Protein AF-A0A136LRG5-F1 (afdb_monomer)

Radius of gyration: 23.16 Å; Cα contacts (8 Å, |Δi|>4): 257; chains: 1; bounding box: 40×39×86 Å

Nearest PDB structures (foldseek):
  3pgz-assembly1_A  TM=2.046E-01  e=2.451E+00  Bartonella henselae
  3pgz-assembly1_B  TM=2.062E-01  e=3.404E+00  Bartonella henselae
  5odn-assembly1_E  TM=2.397E-01  e=8.631E+00  Salinibacter ruber DSM 13855
  7f25-assembly1_B  TM=1.916E-01  e=6.934E+00  Salmonella enterica subsp. enterica serovar Typhimurium str. LT2

Foldseek 3Di:
DPDPVVVVVVVVVPPPPPPPLPWDKDKDFAAVVLPQFFFWFKKKKFKDQDVPDARVVQADPDPNGTKMKIATDDRRGHVDIDMDTQVGIQMPPHGGPSPPDFHWIWIKIWGQTWDWDCDPVRDIDTDRDDPVPRVRIRMDTDTDGPDRPDDPPPDPPPDD

Sequence (160 aa):
MRSLIPAIVLLVLLSCEQNPTTSLLFKLSFTKEMSDQAQDGRLLLLLANNNKAEPRFQINDGLTTQLVFGLDVEGMQPGQEITLDASNAFGFPRRSINEIPAGEYYVQALINRYETFNLKTGHTVKLPPDQAKASSGIVSRATFTAHRLKYPSILPERKP

Mean predicted aligned error: 11.9 Å

Secondary structure (DSSP, 8-state):
----HHHHHHHHTT-----------EEE---TTT-SS-EEEEEEEEEESS-SS-GGGS--SSTT--EEEEEEEEEE-TT--EEE-TTT-EEESSSSGGGPPSEEEEEEEEEEE-EEEE-TTS-EEEEPPPTTTTT--EEEEEEEEE--------------

Structure (mmCIF, N/CA/C/O backbone):
data_AF-A0A136LRG5-F1
#
_entry.id   AF-A0A136LRG5-F1
#
loop_
_atom_site.group_PDB
_atom_site.id
_atom_site.type_symbol
_atom_site.label_atom_id
_atom_site.label_alt_id
_atom_site.label_comp_id
_atom_site.label_asym_id
_atom_site.label_entity_id
_atom_site.label_seq_id
_atom_site.pdbx_PDB_ins_code
_atom_site.Cartn_x
_atom_site.Cartn_y
_atom_site.Cartn_z
_atom_site.occupancy
_atom_site.B_iso_or_equiv
_atom_site.auth_seq_id
_atom_site.auth_comp_id
_atom_site.auth_asym_id
_atom_site.auth_atom_id
_atom_site.pdbx_PDB_model_num
ATOM 1 N N . MET A 1 1 ? -9.828 -11.508 -67.158 1.00 49.31 1 MET A N 1
ATOM 2 C CA . MET A 1 1 ? -8.982 -11.354 -65.953 1.00 49.31 1 MET A CA 1
ATOM 3 C C . MET A 1 1 ? -9.745 -10.512 -64.937 1.00 49.31 1 MET A C 1
ATOM 5 O O . MET A 1 1 ? -9.792 -9.299 -65.079 1.00 49.31 1 MET A O 1
ATOM 9 N N . ARG A 1 2 ? -10.458 -11.142 -63.993 1.00 50.38 2 ARG A N 1
ATOM 10 C CA . ARG A 1 2 ? -11.203 -10.427 -62.944 1.00 50.38 2 ARG A CA 1
ATOM 11 C C . ARG A 1 2 ? -10.248 -10.135 -61.790 1.00 50.38 2 ARG A C 1
ATOM 13 O O . ARG A 1 2 ? -9.611 -11.051 -61.284 1.00 50.38 2 ARG A O 1
ATOM 20 N N . SER A 1 3 ? -10.114 -8.854 -61.456 1.00 54.50 3 SER A N 1
ATOM 21 C CA . SER A 1 3 ? -9.196 -8.343 -60.439 1.00 54.50 3 SER A CA 1
ATOM 22 C C . SER A 1 3 ? -9.476 -8.994 -59.079 1.00 54.50 3 SER A C 1
ATOM 24 O O . SER A 1 3 ? -10.529 -8.768 -58.492 1.00 54.50 3 SER A O 1
ATOM 26 N N . LEU A 1 4 ? -8.536 -9.816 -58.602 1.00 56.94 4 LEU A N 1
ATOM 27 C CA . LEU A 1 4 ? -8.536 -10.472 -57.281 1.00 56.94 4 LEU A CA 1
ATOM 28 C C . LEU A 1 4 ? -8.055 -9.538 -56.151 1.00 56.94 4 LEU A C 1
ATOM 30 O O . LEU A 1 4 ? -7.978 -9.937 -54.993 1.00 56.94 4 LEU A O 1
ATOM 34 N N . ILE A 1 5 ? -7.776 -8.275 -56.481 1.00 61.75 5 ILE A N 1
ATOM 35 C CA . ILE A 1 5 ? -7.265 -7.249 -55.568 1.00 61.75 5 ILE A CA 1
ATOM 36 C C . ILE A 1 5 ? -8.232 -6.902 -54.409 1.00 61.75 5 ILE A C 1
ATOM 38 O O . ILE A 1 5 ? -7.736 -6.732 -53.295 1.00 61.75 5 ILE A O 1
ATOM 42 N N . PRO A 1 6 ? -9.578 -6.844 -54.559 1.00 57.94 6 PRO A N 1
ATOM 43 C CA . PRO A 1 6 ? -10.433 -6.412 -53.449 1.00 57.94 6 PRO A CA 1
ATOM 44 C C . PRO A 1 6 ? -10.537 -7.459 -52.328 1.00 57.94 6 PRO A C 1
ATOM 46 O O . PRO A 1 6 ? -10.776 -7.099 -51.179 1.00 57.94 6 PRO A O 1
ATOM 49 N N . ALA A 1 7 ? -10.301 -8.742 -52.629 1.00 57.78 7 ALA A N 1
ATOM 50 C CA . ALA A 1 7 ? -10.337 -9.812 -51.631 1.00 57.78 7 ALA A CA 1
ATOM 51 C C . ALA A 1 7 ? -9.109 -9.794 -50.702 1.00 57.78 7 ALA A C 1
ATOM 53 O O . ALA A 1 7 ? -9.216 -10.137 -49.528 1.00 57.78 7 ALA A O 1
ATOM 54 N N . ILE A 1 8 ? -7.955 -9.346 -51.207 1.00 59.47 8 ILE A N 1
ATOM 55 C CA . ILE A 1 8 ? -6.704 -9.282 -50.437 1.00 59.47 8 ILE A CA 1
ATOM 56 C C . ILE A 1 8 ? -6.722 -8.083 -49.477 1.00 59.47 8 ILE A C 1
ATOM 58 O O . ILE A 1 8 ? -6.259 -8.195 -48.346 1.00 59.47 8 ILE A O 1
ATOM 62 N N . VAL A 1 9 ? -7.328 -6.959 -49.878 1.00 60.62 9 VAL A N 1
ATOM 63 C CA . VAL A 1 9 ? -7.456 -5.763 -49.022 1.00 60.62 9 VAL A CA 1
ATOM 64 C C . VAL A 1 9 ? -8.404 -6.006 -47.839 1.00 60.62 9 VAL A C 1
ATOM 66 O O . VAL A 1 9 ? -8.148 -5.516 -46.742 1.00 60.62 9 VAL A O 1
ATOM 69 N N . LEU A 1 10 ? -9.455 -6.815 -48.020 1.00 57.31 10 LEU A N 1
ATOM 70 C CA . LEU A 1 10 ? -10.402 -7.132 -46.944 1.00 57.31 10 LEU A CA 1
ATOM 71 C C . LEU A 1 10 ? -9.799 -8.061 -45.873 1.00 57.31 10 LEU A C 1
ATOM 73 O O . LEU A 1 10 ? -10.174 -7.972 -44.708 1.00 57.31 10 LEU A O 1
ATOM 77 N N . LEU A 1 11 ? -8.833 -8.908 -46.244 1.00 58.31 11 LEU A N 1
ATOM 78 C CA . LEU A 1 11 ? -8.175 -9.833 -45.316 1.00 58.31 11 LEU A CA 1
ATOM 79 C C . LEU A 1 11 ? -7.173 -9.126 -44.381 1.00 58.31 11 LEU A C 1
ATOM 81 O O . LEU A 1 11 ? -6.980 -9.563 -43.252 1.00 58.31 11 LEU A O 1
ATOM 85 N N . VAL A 1 12 ? -6.578 -8.009 -44.818 1.00 60.72 12 VAL A N 1
ATOM 86 C CA . VAL A 1 12 ? -5.606 -7.227 -44.024 1.00 60.72 12 VAL A CA 1
ATOM 87 C C . VAL A 1 12 ? -6.282 -6.419 -42.907 1.00 60.72 12 VAL A C 1
ATOM 89 O O . VAL A 1 12 ? -5.678 -6.183 -41.865 1.00 60.72 12 VAL A O 1
ATOM 92 N N . LEU A 1 13 ? -7.553 -6.038 -43.072 1.00 58.53 13 LEU A N 1
ATOM 93 C CA . LEU A 1 13 ? -8.294 -5.253 -42.074 1.00 58.53 13 LEU A CA 1
ATOM 94 C C . LEU A 1 13 ? -8.822 -6.083 -40.888 1.00 58.53 13 LEU A C 1
ATOM 96 O O . LEU A 1 13 ? -9.263 -5.509 -39.896 1.00 58.53 13 LEU A O 1
ATOM 100 N N . LEU A 1 14 ? -8.770 -7.417 -40.965 1.00 59.16 14 LEU A N 1
ATOM 101 C CA . LEU A 1 14 ? -9.219 -8.321 -39.894 1.00 59.16 14 LEU A CA 1
ATOM 102 C C . LEU A 1 14 ? -8.110 -8.688 -38.893 1.00 59.16 14 LEU A C 1
ATOM 104 O O . LEU A 1 14 ? -8.401 -9.270 -37.850 1.00 59.16 14 LEU A O 1
ATOM 108 N N . SER A 1 15 ? -6.855 -8.316 -39.153 1.00 50.88 15 SER A N 1
ATOM 109 C CA . SER A 1 15 ? -5.730 -8.556 -38.239 1.00 50.88 15 SER A CA 1
ATOM 110 C C . SER A 1 15 ? -5.574 -7.427 -37.219 1.00 50.88 15 SER A C 1
ATOM 112 O O . SER A 1 15 ? -4.537 -6.776 -37.140 1.00 50.88 15 SER A O 1
ATOM 114 N N . CYS A 1 16 ? -6.609 -7.189 -36.417 1.00 47.78 16 CYS A N 1
ATOM 115 C CA . CYS A 1 16 ? -6.453 -6.439 -35.177 1.00 47.78 16 CYS A CA 1
ATOM 116 C C . CYS A 1 16 ? -6.166 -7.449 -34.056 1.00 47.78 16 CYS A C 1
ATOM 118 O O . CYS A 1 16 ? -7.094 -7.971 -33.440 1.00 47.78 16 CYS A O 1
ATOM 120 N N . GLU A 1 17 ? -4.891 -7.768 -33.809 1.00 56.22 17 GLU A N 1
ATOM 121 C CA . GLU A 1 17 ? -4.505 -8.533 -32.617 1.00 56.22 17 GLU A CA 1
ATOM 122 C C . GLU A 1 17 ? -4.820 -7.698 -31.372 1.00 56.22 17 GLU A C 1
ATOM 124 O O . GLU A 1 17 ? -4.124 -6.738 -31.030 1.00 56.22 17 GLU A O 1
ATOM 129 N N . GLN A 1 18 ? -5.896 -8.063 -30.678 1.00 54.00 18 GLN A N 1
ATOM 130 C CA . GLN A 1 18 ? -6.119 -7.630 -29.308 1.00 54.00 18 GLN A CA 1
ATOM 131 C C . GLN A 1 18 ? -5.041 -8.297 -28.457 1.00 54.00 18 GLN A C 1
ATOM 133 O O . GLN A 1 18 ? -5.176 -9.457 -28.087 1.00 54.00 18 GLN A O 1
ATOM 138 N N . ASN A 1 19 ? -3.950 -7.584 -28.172 1.00 54.25 19 ASN A N 1
ATOM 139 C CA . ASN A 1 19 ? -3.008 -8.016 -27.147 1.00 54.25 19 ASN A CA 1
ATOM 140 C C . ASN A 1 19 ? -3.784 -8.077 -25.824 1.00 54.25 19 ASN A C 1
ATOM 142 O O . ASN A 1 19 ? -4.203 -7.017 -25.349 1.00 54.25 19 ASN A O 1
ATOM 146 N N . PRO A 1 20 ? -4.009 -9.260 -25.218 1.00 54.69 20 PRO A N 1
ATOM 147 C CA . PRO A 1 20 ? -4.655 -9.319 -23.922 1.00 54.69 20 PRO A CA 1
ATOM 148 C C . PRO A 1 20 ? -3.701 -8.684 -22.911 1.00 54.69 20 PRO A C 1
ATOM 150 O O . PRO A 1 20 ? -2.709 -9.283 -22.486 1.00 54.69 20 PRO A O 1
ATOM 153 N N . THR A 1 21 ? -3.970 -7.436 -22.538 1.00 58.09 21 THR A N 1
ATOM 154 C CA . THR A 1 21 ? -3.332 -6.789 -21.398 1.00 58.09 21 THR A CA 1
ATOM 155 C C . THR A 1 21 ? -3.773 -7.559 -20.163 1.00 58.09 21 THR A C 1
ATOM 157 O O . THR A 1 21 ? -4.853 -7.337 -19.623 1.00 58.09 21 THR A O 1
ATOM 160 N N . THR A 1 22 ? -2.957 -8.526 -19.740 1.00 65.75 22 THR A N 1
ATOM 161 C CA . THR A 1 22 ? -3.182 -9.235 -18.479 1.00 65.75 22 THR A CA 1
ATOM 162 C C . THR A 1 22 ? -3.147 -8.195 -17.367 1.00 65.75 22 THR A C 1
ATOM 164 O O . THR A 1 22 ? -2.101 -7.588 -17.126 1.00 65.75 22 THR A O 1
ATOM 167 N N . SER A 1 23 ? -4.296 -7.956 -16.735 1.00 81.25 23 SER A N 1
ATOM 168 C CA . SER A 1 23 ? -4.381 -7.042 -15.602 1.00 81.25 23 SER A CA 1
ATOM 169 C C . SER A 1 23 ? -3.742 -7.707 -14.390 1.00 81.25 23 SER A C 1
ATOM 171 O O . SER A 1 23 ? -4.071 -8.843 -14.050 1.00 81.25 23 SER A O 1
ATOM 173 N N . LEU A 1 24 ? -2.810 -7.005 -13.756 1.00 89.38 24 LEU A N 1
ATOM 174 C CA . LEU A 1 24 ? -2.196 -7.436 -12.510 1.00 89.38 24 LEU A CA 1
ATOM 175 C C . LEU A 1 24 ? -3.194 -7.244 -11.364 1.00 89.38 24 LEU A C 1
ATOM 177 O O . LEU A 1 24 ? -3.907 -6.240 -11.309 1.00 89.38 24 LEU A O 1
ATOM 181 N N . LEU A 1 25 ? -3.229 -8.222 -10.461 1.00 91.25 25 LEU A N 1
ATOM 182 C CA . LEU A 1 25 ? -4.137 -8.265 -9.322 1.00 91.25 25 LEU A CA 1
ATOM 183 C C . LEU A 1 25 ? -3.383 -8.772 -8.095 1.00 91.25 25 LEU A C 1
ATOM 185 O O . LEU A 1 25 ? -2.699 -9.794 -8.161 1.00 91.25 25 LEU A O 1
ATOM 189 N N . PHE A 1 26 ? -3.542 -8.074 -6.974 1.00 92.38 26 PHE A N 1
ATOM 190 C CA . PHE A 1 26 ? -2.952 -8.445 -5.692 1.00 92.38 26 PHE A CA 1
ATOM 191 C C . PHE A 1 26 ? -4.049 -8.622 -4.652 1.00 92.38 26 PHE A C 1
ATOM 193 O O . PHE A 1 26 ? -4.894 -7.748 -4.485 1.00 92.38 26 PHE A O 1
ATOM 200 N N . LYS A 1 27 ? -4.025 -9.741 -3.933 1.00 92.94 27 LYS A N 1
ATOM 201 C CA . LYS A 1 27 ? -4.928 -9.993 -2.810 1.00 92.94 27 LYS A CA 1
ATOM 202 C C . LYS A 1 27 ? -4.175 -9.803 -1.508 1.00 92.94 27 LYS A C 1
ATOM 204 O O . LYS A 1 27 ? -3.113 -10.393 -1.318 1.00 92.94 27 LYS A O 1
ATOM 209 N N . LEU A 1 28 ? -4.718 -8.967 -0.635 1.00 91.06 28 LEU A N 1
ATOM 2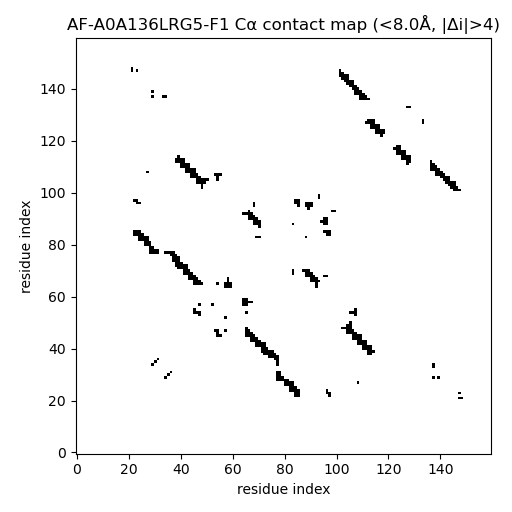10 C CA . LEU A 1 28 ? -4.122 -8.628 0.647 1.00 91.06 28 LEU A CA 1
ATOM 211 C C . LEU A 1 28 ? -5.099 -8.937 1.775 1.00 91.06 28 LEU A C 1
ATOM 213 O O . LEU A 1 28 ? -6.263 -8.556 1.722 1.00 91.06 28 LEU A O 1
ATOM 217 N N . SER A 1 29 ? -4.597 -9.582 2.820 1.00 91.38 29 SER A N 1
ATOM 218 C CA . SER A 1 29 ? -5.314 -9.846 4.064 1.00 91.38 29 SER A CA 1
ATOM 219 C C . SER A 1 29 ? -4.341 -9.746 5.235 1.00 91.38 29 SER A C 1
ATOM 221 O O . SER A 1 29 ? -3.137 -9.957 5.070 1.00 91.38 29 SER A O 1
ATOM 223 N N . PHE A 1 30 ? -4.855 -9.469 6.429 1.00 87.19 30 PHE A N 1
ATOM 224 C CA . PHE A 1 30 ? -4.097 -9.595 7.676 1.00 87.19 30 PHE A CA 1
ATOM 225 C C . PHE A 1 30 ? -4.725 -10.676 8.551 1.00 87.19 30 PHE A C 1
ATOM 227 O O . PHE A 1 30 ? -5.906 -10.982 8.402 1.00 87.19 30 PHE A O 1
ATOM 234 N N . THR A 1 31 ? -3.943 -11.285 9.434 1.00 89.50 31 THR A N 1
ATOM 235 C CA . THR A 1 31 ? -4.426 -12.384 10.277 1.00 89.50 31 THR A CA 1
ATOM 236 C C . THR A 1 31 ? -4.892 -11.881 11.641 1.00 89.50 31 THR A C 1
ATOM 238 O O . THR A 1 31 ? -4.553 -10.771 12.060 1.00 89.50 31 THR A O 1
ATOM 241 N N . LYS A 1 32 ? -5.654 -12.710 12.361 1.00 88.50 32 LYS A N 1
ATOM 242 C CA . LYS A 1 32 ? -6.158 -12.375 13.699 1.00 88.50 32 LYS A CA 1
ATOM 243 C C . LYS A 1 32 ? -5.033 -12.190 14.726 1.00 88.50 32 LYS A C 1
ATOM 245 O O . LYS A 1 32 ? -5.195 -11.440 15.682 1.00 88.50 32 LYS A O 1
ATOM 250 N N . GLU A 1 33 ? -3.885 -12.828 14.509 1.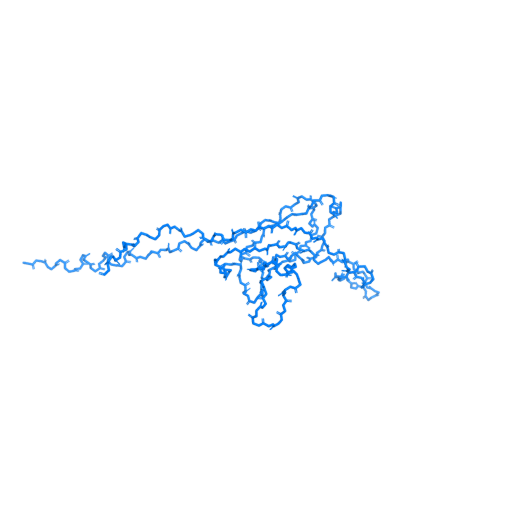00 88.69 33 GLU A N 1
ATOM 251 C CA . GLU A 1 33 ? -2.684 -12.678 15.338 1.00 88.69 33 GLU A CA 1
ATOM 252 C C . GLU A 1 33 ? -2.054 -11.287 15.186 1.00 88.69 33 GLU A C 1
ATOM 254 O O . GLU A 1 33 ? -1.416 -10.798 16.115 1.00 88.69 33 GLU A O 1
ATOM 259 N N . MET A 1 34 ? -2.232 -10.640 14.027 1.00 84.31 34 MET A N 1
ATOM 260 C CA . MET A 1 34 ? -1.747 -9.276 13.795 1.00 84.31 34 MET A CA 1
ATOM 261 C C . MET A 1 34 ? -2.662 -8.236 14.444 1.00 84.31 34 MET A C 1
ATOM 263 O O . MET A 1 34 ? -2.188 -7.250 15.007 1.00 84.31 34 MET A O 1
ATOM 267 N N . SER A 1 35 ? -3.976 -8.439 14.338 1.00 86.06 35 SER A N 1
ATOM 268 C CA . SER A 1 35 ? -4.995 -7.683 15.059 1.00 86.06 35 SER A CA 1
ATOM 269 C C . SER A 1 35 ? -6.310 -8.452 15.039 1.00 86.06 35 SER A C 1
ATOM 271 O O . SER A 1 35 ? -6.688 -9.023 14.019 1.00 86.06 35 SER A O 1
ATOM 273 N N . ASP A 1 36 ? -7.033 -8.429 16.151 1.00 89.25 36 ASP A N 1
ATOM 274 C CA . ASP A 1 36 ? -8.376 -8.991 16.280 1.00 89.25 36 ASP A CA 1
ATOM 275 C C . ASP A 1 36 ? -9.490 -7.975 15.977 1.00 89.25 36 ASP A C 1
ATOM 277 O O . ASP A 1 36 ? -10.667 -8.336 15.983 1.00 89.25 36 ASP A O 1
ATOM 281 N N . GLN A 1 37 ? -9.126 -6.725 15.683 1.00 90.06 37 GLN A N 1
ATOM 282 C CA . GLN A 1 37 ? -10.046 -5.628 15.401 1.00 90.06 37 GLN A CA 1
ATOM 283 C C . GLN A 1 37 ? -10.131 -5.342 13.903 1.00 90.06 37 GLN A C 1
ATOM 285 O O . GLN A 1 37 ? -9.150 -5.478 13.165 1.00 90.06 37 GLN A O 1
ATOM 290 N N . ALA A 1 38 ? -11.299 -4.868 13.471 1.00 92.88 38 ALA A N 1
ATOM 291 C CA . ALA A 1 38 ? -11.475 -4.295 12.145 1.00 92.88 38 ALA A CA 1
ATOM 292 C C . ALA A 1 38 ? -10.580 -3.060 11.973 1.00 92.88 38 ALA A C 1
ATOM 294 O O . ALA A 1 38 ? -10.426 -2.273 12.909 1.00 92.88 38 ALA A O 1
ATOM 295 N N . GLN A 1 39 ? -9.995 -2.890 10.789 1.00 88.81 39 GLN A N 1
ATOM 296 C CA . GLN A 1 39 ? -9.073 -1.792 10.515 1.00 88.81 39 GLN A CA 1
ATOM 297 C C . GLN A 1 39 ? -9.650 -0.805 9.505 1.00 88.81 39 GLN A C 1
ATOM 299 O O . GLN A 1 39 ? -10.073 -1.184 8.411 1.00 88.81 39 GLN A O 1
ATOM 304 N N . ASP A 1 40 ? -9.565 0.468 9.874 1.00 92.19 40 ASP A N 1
ATOM 305 C CA . ASP A 1 40 ? -9.735 1.605 8.981 1.00 92.19 40 ASP A CA 1
ATOM 306 C C . ASP A 1 40 ? -8.358 2.157 8.631 1.00 92.19 40 ASP A C 1
ATOM 308 O O . ASP A 1 40 ? -7.461 2.211 9.481 1.00 92.19 40 ASP A O 1
ATOM 312 N N . GLY A 1 41 ? -8.171 2.598 7.393 1.00 92.12 41 GLY A N 1
ATOM 313 C CA . GLY A 1 41 ? -6.911 3.213 7.013 1.00 92.12 41 GLY A CA 1
ATOM 314 C C . GLY A 1 41 ? -6.641 3.211 5.526 1.00 92.12 41 GLY A C 1
ATOM 315 O O . GLY A 1 41 ? -7.524 2.986 4.704 1.00 92.12 41 GLY A O 1
ATOM 316 N N . ARG A 1 42 ? -5.370 3.410 5.192 1.00 93.25 42 ARG A N 1
ATOM 317 C CA . ARG A 1 42 ? -4.864 3.271 3.832 1.00 93.25 42 ARG A CA 1
ATOM 318 C C . ARG A 1 42 ? -4.029 2.006 3.711 1.00 93.25 42 ARG A C 1
ATOM 320 O O . ARG A 1 42 ? -2.959 1.902 4.315 1.00 93.25 42 ARG A O 1
ATOM 327 N N . LEU A 1 43 ? -4.526 1.053 2.930 1.00 93.88 43 LEU A N 1
ATOM 328 C CA . LEU A 1 43 ? -3.841 -0.191 2.607 1.00 93.88 43 LEU A CA 1
ATOM 329 C C . LEU A 1 43 ? -2.838 0.065 1.482 1.00 93.88 43 LEU A C 1
ATOM 331 O O . LEU A 1 43 ? -3.188 0.617 0.440 1.00 93.88 43 LEU A O 1
ATOM 335 N N . LEU A 1 44 ? -1.592 -0.334 1.706 1.00 95.44 44 LEU A N 1
ATOM 336 C CA . LEU A 1 44 ? -0.457 -0.098 0.828 1.00 95.44 44 LEU A CA 1
ATOM 337 C C . LEU A 1 44 ? 0.181 -1.424 0.404 1.00 95.44 44 LEU A C 1
ATOM 339 O O . LEU A 1 44 ? 0.489 -2.281 1.234 1.00 95.44 44 LEU A O 1
ATOM 343 N N . LEU A 1 45 ? 0.435 -1.542 -0.894 1.00 95.50 45 LEU A N 1
ATOM 344 C CA . LEU A 1 45 ? 1.279 -2.543 -1.529 1.00 95.50 45 LEU A CA 1
ATOM 345 C C . LEU A 1 45 ? 2.587 -1.866 -1.936 1.00 95.50 45 LEU A C 1
ATOM 347 O O . LEU A 1 45 ? 2.591 -0.981 -2.790 1.00 95.50 45 LEU A O 1
ATOM 351 N N . LEU A 1 46 ? 3.693 -2.283 -1.334 1.00 95.25 46 LEU A N 1
ATOM 352 C CA . LEU A 1 46 ? 5.020 -1.729 -1.567 1.00 95.25 46 LEU A CA 1
ATOM 353 C C . LEU A 1 46 ? 5.876 -2.793 -2.254 1.00 95.25 46 LEU A C 1
ATOM 355 O O . LEU A 1 46 ? 5.942 -3.923 -1.772 1.00 95.25 46 LEU A O 1
ATOM 359 N N . LEU A 1 47 ? 6.531 -2.447 -3.361 1.00 95.69 47 LEU A N 1
ATOM 360 C CA . LEU A 1 47 ? 7.377 -3.364 -4.123 1.00 95.69 47 LEU A CA 1
ATOM 361 C C . LEU A 1 47 ? 8.765 -2.766 -4.310 1.00 95.69 47 LEU A C 1
ATOM 363 O O . LEU A 1 47 ? 8.893 -1.693 -4.897 1.00 95.69 47 LEU A O 1
ATOM 367 N N . ALA A 1 48 ? 9.794 -3.492 -3.878 1.00 95.31 48 ALA A N 1
ATOM 368 C CA . ALA A 1 48 ? 11.190 -3.149 -4.111 1.00 95.31 48 ALA A CA 1
ATOM 369 C C . ALA A 1 48 ? 11.860 -4.152 -5.054 1.00 95.31 48 ALA A C 1
ATOM 371 O O . ALA A 1 48 ? 11.699 -5.357 -4.899 1.00 95.31 48 ALA A O 1
ATOM 372 N N . ASN A 1 49 ? 12.659 -3.676 -6.002 1.00 95.06 49 ASN A N 1
ATOM 373 C CA . ASN A 1 49 ? 13.396 -4.524 -6.950 1.00 95.06 49 ASN A CA 1
ATOM 374 C C . ASN A 1 49 ? 14.736 -5.058 -6.398 1.00 95.06 49 ASN A C 1
ATOM 376 O O . ASN A 1 49 ? 15.557 -5.581 -7.146 1.00 95.06 49 ASN A O 1
ATOM 380 N N . ASN A 1 50 ? 14.999 -4.867 -5.103 1.00 93.31 50 ASN A N 1
ATOM 381 C CA . ASN A 1 50 ? 16.218 -5.298 -4.424 1.00 93.31 50 ASN A CA 1
ATOM 382 C C . ASN A 1 50 ? 15.965 -5.484 -2.912 1.00 93.31 50 ASN A C 1
ATOM 384 O O . ASN A 1 50 ? 15.002 -4.943 -2.364 1.00 93.31 50 ASN A O 1
ATOM 388 N N . ASN A 1 51 ? 16.860 -6.202 -2.229 1.00 93.62 51 ASN A N 1
ATOM 389 C CA . ASN A 1 51 ? 16.766 -6.540 -0.802 1.00 93.62 51 ASN A CA 1
ATOM 390 C C . ASN A 1 51 ? 17.646 -5.692 0.129 1.00 93.62 51 ASN A C 1
ATOM 392 O O . ASN A 1 51 ? 17.920 -6.122 1.248 1.00 93.62 51 ASN A O 1
ATOM 396 N N . LYS A 1 52 ? 18.106 -4.505 -0.288 1.00 94.00 52 LYS A N 1
ATOM 397 C CA . LYS A 1 52 ? 19.011 -3.686 0.544 1.00 94.00 52 LYS A CA 1
A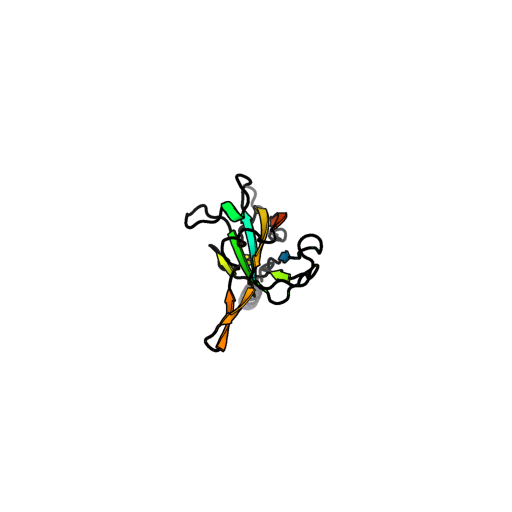TOM 398 C C . LYS A 1 52 ? 18.373 -3.239 1.864 1.00 94.00 52 LYS A C 1
ATOM 400 O O . LYS A 1 52 ? 19.079 -3.068 2.851 1.00 94.00 52 LYS A O 1
ATOM 405 N N . ALA A 1 53 ? 17.055 -3.041 1.876 1.00 92.62 53 ALA A N 1
ATOM 406 C CA . ALA A 1 53 ? 16.257 -2.714 3.056 1.00 92.62 53 ALA A CA 1
ATOM 407 C C . ALA A 1 53 ? 14.805 -3.199 2.876 1.00 92.62 53 ALA A C 1
ATOM 409 O O . ALA A 1 53 ? 14.438 -3.719 1.823 1.00 92.62 53 ALA A O 1
ATOM 410 N N . GLU A 1 54 ? 13.941 -3.014 3.876 1.00 89.00 54 GLU A N 1
ATOM 411 C CA . GLU A 1 54 ? 12.502 -3.271 3.693 1.00 89.00 54 GLU A CA 1
ATOM 412 C C . GLU A 1 54 ? 11.901 -2.327 2.636 1.00 89.00 54 GLU A C 1
ATOM 414 O O . GLU A 1 54 ? 12.287 -1.156 2.615 1.00 89.00 54 GLU A O 1
ATOM 419 N N . PRO A 1 55 ? 10.928 -2.771 1.811 1.00 93.62 55 PRO A N 1
ATOM 420 C CA . PRO A 1 55 ? 10.327 -1.931 0.771 1.00 93.62 55 PRO A CA 1
ATOM 421 C C . PRO A 1 55 ? 9.848 -0.555 1.261 1.00 93.62 55 PRO A C 1
ATOM 423 O O . PRO A 1 55 ? 10.125 0.450 0.607 1.00 93.62 55 PRO A O 1
ATOM 426 N N . ARG A 1 56 ? 9.228 -0.473 2.449 1.00 92.50 56 ARG A N 1
ATOM 427 C CA . ARG A 1 56 ? 8.773 0.801 3.044 1.00 92.50 56 ARG A CA 1
ATOM 428 C C . ARG A 1 56 ? 9.873 1.828 3.314 1.00 92.50 56 ARG A C 1
ATOM 430 O O . ARG A 1 56 ? 9.568 3.009 3.410 1.00 92.50 56 ARG A O 1
ATOM 437 N N . PHE A 1 57 ? 11.129 1.403 3.434 1.00 94.00 57 PHE A N 1
ATOM 438 C CA . PHE A 1 57 ? 12.269 2.295 3.669 1.00 94.00 57 PHE A CA 1
ATOM 439 C C . PHE A 1 57 ? 13.006 2.680 2.383 1.00 94.00 57 PHE A C 1
ATOM 441 O O . PHE A 1 57 ? 13.983 3.421 2.436 1.00 94.00 57 PHE A O 1
ATOM 448 N N . GLN A 1 58 ? 12.559 2.182 1.228 1.00 95.31 58 GLN A N 1
ATOM 449 C CA . GLN A 1 58 ? 13.194 2.440 -0.065 1.00 95.31 58 GLN A CA 1
ATOM 450 C C . GLN A 1 58 ? 12.371 3.374 -0.974 1.00 95.31 58 GLN A C 1
ATOM 452 O O . GLN A 1 58 ? 12.795 3.670 -2.090 1.00 95.31 58 GLN A O 1
ATOM 457 N N . ILE A 1 59 ? 11.205 3.846 -0.523 1.00 94.75 59 ILE A N 1
ATOM 458 C CA . ILE A 1 59 ? 10.362 4.786 -1.272 1.00 94.75 59 ILE A CA 1
ATOM 459 C C . ILE A 1 59 ? 10.701 6.212 -0.841 1.00 94.75 59 ILE A C 1
ATOM 461 O O . ILE A 1 59 ? 10.591 6.562 0.331 1.00 94.75 59 ILE A O 1
ATOM 465 N N . ASN A 1 60 ? 11.127 7.020 -1.805 1.00 93.69 60 ASN A N 1
ATOM 466 C CA . ASN A 1 60 ? 11.507 8.423 -1.655 1.00 93.69 60 ASN A CA 1
ATOM 467 C C . ASN A 1 60 ? 11.153 9.216 -2.931 1.00 93.69 60 ASN A C 1
ATOM 469 O O . ASN A 1 60 ? 10.479 8.704 -3.825 1.00 93.69 60 ASN A O 1
ATOM 473 N N . ASP A 1 61 ? 11.585 10.468 -3.008 1.00 91.50 61 ASP A N 1
ATOM 474 C CA . ASP A 1 61 ? 11.369 11.398 -4.123 1.00 91.50 61 ASP A CA 1
ATOM 475 C C . ASP A 1 61 ? 12.438 11.313 -5.234 1.00 91.50 61 ASP A C 1
ATOM 477 O O . ASP A 1 61 ? 12.362 12.028 -6.233 1.00 91.50 61 ASP A O 1
ATOM 481 N N . GLY A 1 62 ? 13.424 10.423 -5.095 1.00 92.44 62 GLY A N 1
ATOM 482 C CA . GLY A 1 62 ? 14.502 10.223 -6.058 1.00 92.44 62 GLY A CA 1
ATOM 483 C C . GLY A 1 62 ? 14.141 9.306 -7.233 1.00 92.44 62 GLY A C 1
ATOM 484 O O . GLY A 1 62 ? 13.182 8.538 -7.212 1.00 92.44 62 GLY A O 1
ATOM 485 N N . LEU A 1 63 ? 14.988 9.318 -8.268 1.00 90.38 63 LEU A N 1
ATOM 486 C CA . LEU A 1 63 ? 14.805 8.516 -9.491 1.00 90.38 63 LEU A CA 1
ATOM 487 C C . LEU A 1 63 ? 14.889 6.996 -9.267 1.00 90.38 63 LEU A C 1
ATOM 489 O O . LEU A 1 63 ? 14.415 6.221 -10.094 1.00 90.38 63 LEU A O 1
ATOM 493 N N . THR A 1 64 ? 15.510 6.568 -8.169 1.00 91.38 64 THR A N 1
ATOM 494 C CA . THR A 1 64 ? 15.679 5.157 -7.786 1.00 91.38 64 THR A CA 1
ATOM 495 C C . THR A 1 64 ? 14.651 4.697 -6.751 1.00 91.38 64 THR A C 1
ATOM 497 O O . THR A 1 64 ? 14.808 3.624 -6.159 1.00 91.38 64 THR A O 1
ATOM 500 N N . THR A 1 65 ? 13.609 5.502 -6.522 1.00 96.12 65 THR A N 1
ATOM 501 C CA . THR A 1 65 ? 12.491 5.161 -5.643 1.00 96.12 65 THR A CA 1
ATOM 502 C C . THR A 1 65 ? 11.822 3.852 -6.058 1.00 96.12 65 THR A C 1
ATOM 504 O O . THR A 1 65 ? 11.817 3.460 -7.229 1.00 96.12 65 THR A O 1
ATOM 507 N N . GLN A 1 66 ? 11.268 3.158 -5.073 1.00 96.38 66 GLN A N 1
ATOM 508 C CA . GLN A 1 66 ? 10.542 1.911 -5.276 1.00 96.38 66 GLN A CA 1
ATOM 509 C C . GLN A 1 66 ? 9.049 2.174 -5.527 1.00 96.38 66 GLN A C 1
ATOM 511 O O . GLN A 1 66 ? 8.591 3.317 -5.533 1.00 96.38 66 GLN A O 1
ATOM 516 N N . LEU A 1 67 ? 8.282 1.116 -5.790 1.00 97.19 67 LEU A N 1
ATOM 517 C CA . LEU A 1 67 ? 6.874 1.239 -6.160 1.00 97.19 67 LEU A CA 1
ATOM 518 C C . LEU A 1 67 ? 5.981 1.156 -4.920 1.00 97.19 67 LEU A C 1
ATOM 520 O O . LEU A 1 67 ? 6.173 0.288 -4.067 1.00 97.19 67 LEU A O 1
ATOM 524 N N . VAL A 1 68 ? 4.961 2.007 -4.854 1.00 97.38 68 VAL A N 1
ATOM 525 C CA . VAL A 1 68 ? 3.879 1.902 -3.869 1.00 97.38 68 VAL A CA 1
ATOM 526 C C . VAL A 1 68 ? 2.536 2.111 -4.538 1.00 97.38 68 VAL A C 1
ATOM 528 O O . VAL A 1 68 ? 2.385 3.016 -5.352 1.00 97.38 68 VAL A O 1
ATOM 531 N N . PHE A 1 69 ? 1.561 1.287 -4.174 1.00 97.44 69 PHE A N 1
ATOM 532 C CA . PHE A 1 69 ? 0.166 1.396 -4.585 1.00 97.44 69 PHE A CA 1
ATOM 533 C C . PHE A 1 69 ? -0.719 1.334 -3.354 1.00 97.44 69 PHE A C 1
ATOM 535 O O . PHE A 1 69 ? -0.379 0.645 -2.396 1.00 97.44 69 PHE A O 1
ATOM 542 N N . GLY A 1 70 ? -1.854 2.019 -3.362 1.00 95.88 70 GLY A N 1
ATOM 543 C CA . GLY A 1 70 ? -2.767 1.934 -2.237 1.00 95.88 70 GLY A CA 1
ATOM 544 C C . GLY A 1 70 ? -4.189 2.364 -2.523 1.00 95.88 70 GLY A C 1
ATOM 545 O O . GLY A 1 70 ? -4.476 3.012 -3.532 1.00 95.88 70 GLY A O 1
ATOM 546 N N . LEU A 1 71 ? -5.053 1.988 -1.587 1.00 95.81 71 LEU A N 1
ATOM 547 C CA . LEU A 1 71 ? -6.462 2.352 -1.525 1.00 95.81 71 LEU A CA 1
ATOM 548 C C . LEU A 1 71 ? -6.899 2.476 -0.064 1.00 95.81 71 LEU A C 1
ATOM 550 O O . LEU A 1 71 ? -6.245 1.944 0.838 1.00 95.81 71 LEU A O 1
ATOM 554 N N . ASP A 1 72 ? -7.990 3.194 0.169 1.00 95.12 72 ASP A N 1
ATOM 555 C CA . ASP A 1 72 ? -8.566 3.328 1.504 1.00 95.12 72 ASP A CA 1
ATOM 556 C C . ASP A 1 72 ? -9.454 2.121 1.819 1.00 95.12 72 ASP A C 1
ATOM 558 O O . ASP A 1 72 ? -10.194 1.635 0.963 1.00 95.12 72 ASP A O 1
ATOM 562 N N . VAL A 1 73 ? -9.363 1.628 3.050 1.00 94.00 73 VAL A N 1
ATOM 563 C CA . VAL A 1 73 ? -10.190 0.542 3.575 1.00 94.00 73 VAL A CA 1
ATOM 564 C C . VAL A 1 73 ? -10.956 1.027 4.797 1.00 94.00 73 VAL A C 1
ATOM 566 O O . VAL A 1 73 ? -10.430 1.773 5.626 1.00 94.00 73 VAL A O 1
ATOM 569 N N . GLU A 1 74 ? -12.199 0.575 4.915 1.00 94.50 74 GLU A N 1
ATOM 570 C CA . GLU A 1 74 ? -13.061 0.827 6.065 1.00 94.50 74 GLU A CA 1
ATOM 571 C C . GLU A 1 74 ? -13.575 -0.507 6.599 1.00 94.50 74 GLU A C 1
ATOM 573 O O . GLU A 1 74 ? -14.109 -1.326 5.848 1.00 94.50 74 GLU A O 1
ATOM 578 N N . GLY A 1 75 ? -13.389 -0.743 7.892 1.00 94.38 75 GLY A N 1
ATOM 579 C CA . GLY A 1 75 ? -13.862 -1.926 8.592 1.00 94.38 75 GLY A CA 1
ATOM 580 C C . GLY A 1 75 ? -13.258 -3.235 8.086 1.00 94.38 75 GLY A C 1
ATOM 581 O O . GLY A 1 75 ? -13.925 -4.266 8.191 1.00 94.38 75 GLY A O 1
ATOM 582 N N . MET A 1 76 ? -12.032 -3.222 7.543 1.00 93.75 76 MET A N 1
ATOM 583 C CA . MET A 1 76 ? -11.381 -4.426 7.014 1.00 93.75 76 MET A CA 1
ATOM 584 C C . MET A 1 76 ? -11.191 -5.445 8.141 1.00 93.75 76 MET A C 1
ATOM 586 O O . MET A 1 76 ? -10.457 -5.186 9.096 1.00 93.75 76 MET A O 1
ATOM 590 N N . GLN A 1 77 ? -11.856 -6.593 8.040 1.00 95.12 77 GLN A N 1
ATOM 591 C CA . GLN A 1 77 ? -11.813 -7.636 9.066 1.00 95.12 77 GLN A CA 1
ATOM 592 C C . GLN A 1 77 ? -10.537 -8.491 8.954 1.00 95.12 77 GLN A C 1
ATOM 594 O O . GLN A 1 77 ? -10.008 -8.666 7.851 1.00 95.12 77 GLN A O 1
ATOM 599 N N . PRO A 1 78 ? -10.062 -9.103 10.055 1.00 91.50 78 PRO A N 1
ATOM 600 C CA . PRO A 1 78 ? -9.004 -10.106 9.984 1.00 91.50 78 PRO A CA 1
ATOM 601 C C . PRO A 1 78 ? -9.430 -11.269 9.073 1.00 91.50 78 PRO A C 1
ATOM 603 O O . PRO A 1 78 ? -10.532 -11.799 9.197 1.00 91.50 78 PRO A O 1
ATOM 606 N N . GLY A 1 79 ? -8.559 -11.664 8.148 1.00 90.56 79 GLY A N 1
ATOM 607 C CA . GLY A 1 79 ? -8.815 -12.695 7.139 1.00 90.56 79 GLY A CA 1
ATOM 608 C C . GLY A 1 79 ? -9.625 -12.225 5.925 1.00 90.56 79 GLY A C 1
ATOM 609 O O . GLY A 1 79 ? -9.751 -12.984 4.967 1.00 90.56 79 GLY A O 1
ATOM 610 N N . GLN A 1 80 ? -10.142 -10.991 5.915 1.00 92.44 80 GLN A N 1
ATOM 611 C CA . GLN A 1 80 ? -10.805 -10.434 4.737 1.00 92.44 80 GLN A CA 1
ATOM 612 C C . GLN A 1 80 ? -9.775 -10.159 3.634 1.00 92.44 80 GLN A C 1
ATOM 614 O O . GLN A 1 80 ? -8.807 -9.427 3.848 1.00 92.44 80 GLN A O 1
ATOM 619 N N . GLU A 1 81 ? -9.997 -10.723 2.445 1.00 92.94 81 GLU A N 1
ATOM 620 C CA . GLU A 1 81 ? -9.197 -10.415 1.259 1.00 92.94 81 GLU A CA 1
ATOM 621 C C . GLU A 1 81 ? -9.666 -9.099 0.626 1.00 92.94 81 GLU A C 1
ATOM 623 O O . GLU A 1 81 ? -10.817 -8.967 0.204 1.00 92.94 81 GLU A O 1
ATOM 628 N N . ILE A 1 82 ? -8.753 -8.140 0.503 1.00 93.31 82 ILE A N 1
ATOM 629 C CA . ILE A 1 82 ? -8.926 -6.928 -0.296 1.00 93.31 82 ILE A CA 1
ATOM 630 C C . ILE A 1 82 ? -8.121 -7.082 -1.580 1.00 93.31 82 ILE A C 1
ATOM 632 O O . ILE A 1 82 ? -6.937 -7.421 -1.561 1.00 93.31 82 ILE A O 1
ATOM 636 N N . THR A 1 83 ? -8.783 -6.844 -2.708 1.00 93.88 83 THR A N 1
ATOM 637 C CA . THR A 1 83 ? -8.176 -6.947 -4.034 1.00 93.88 83 THR A CA 1
ATOM 638 C C . THR A 1 83 ? -7.710 -5.577 -4.507 1.00 93.88 83 THR A C 1
ATOM 640 O O . THR A 1 83 ? -8.506 -4.644 -4.556 1.00 93.88 83 THR A O 1
ATOM 643 N N . LEU A 1 84 ? -6.436 -5.467 -4.872 1.00 94.00 84 LEU A N 1
ATOM 644 C CA . LEU A 1 84 ? -5.832 -4.294 -5.495 1.00 94.00 84 LEU A CA 1
ATOM 645 C C . LEU A 1 84 ? -5.620 -4.580 -6.977 1.00 94.00 84 LEU A C 1
ATOM 647 O O . LEU A 1 84 ? -4.926 -5.534 -7.341 1.00 94.00 84 LEU A O 1
ATOM 651 N N . ASP A 1 85 ? -6.177 -3.718 -7.815 1.00 93.62 85 ASP A N 1
ATOM 652 C CA . ASP A 1 85 ? -6.010 -3.743 -9.260 1.00 93.62 85 ASP A CA 1
ATOM 653 C C . ASP A 1 85 ? -5.953 -2.317 -9.833 1.00 93.62 85 ASP A C 1
ATOM 655 O O . ASP A 1 85 ? -5.976 -1.314 -9.117 1.00 93.62 85 ASP A O 1
ATOM 659 N N . ALA A 1 86 ? -5.839 -2.214 -11.155 1.00 94.38 86 ALA A N 1
ATOM 660 C CA . ALA A 1 86 ? -5.738 -0.932 -11.843 1.00 94.38 86 ALA A CA 1
ATOM 661 C C . ALA A 1 86 ? -6.984 -0.030 -11.731 1.00 94.38 86 ALA A C 1
ATOM 663 O O . ALA A 1 86 ? -6.880 1.151 -12.066 1.00 94.38 86 ALA A O 1
ATOM 664 N N . SER A 1 87 ? -8.142 -0.554 -11.317 1.00 94.69 87 SER A N 1
ATOM 665 C CA . SER A 1 87 ? -9.394 0.206 -11.207 1.00 94.69 87 SER A CA 1
ATOM 666 C C . SER A 1 87 ? -9.548 0.920 -9.864 1.00 94.69 87 SER A C 1
ATOM 668 O O . SER A 1 87 ? -10.193 1.967 -9.805 1.00 94.69 87 SER A O 1
ATOM 670 N N . ASN A 1 88 ? -8.949 0.379 -8.798 1.00 95.38 88 ASN A N 1
ATOM 671 C CA . ASN A 1 88 ? -9.167 0.849 -7.429 1.00 95.38 88 ASN A CA 1
ATOM 672 C C . ASN A 1 88 ? -7.892 1.291 -6.699 1.00 95.38 88 ASN A C 1
ATOM 674 O O . ASN A 1 88 ? -7.986 2.039 -5.725 1.00 95.38 88 ASN A O 1
ATOM 678 N N . ALA A 1 89 ? -6.714 0.867 -7.159 1.00 95.12 89 ALA A N 1
ATOM 679 C CA . ALA A 1 89 ? -5.451 1.171 -6.512 1.00 95.12 89 ALA A CA 1
ATOM 680 C C . ALA A 1 89 ? -4.631 2.152 -7.343 1.00 95.12 89 ALA A C 1
ATOM 682 O O . ALA A 1 89 ? -4.366 1.962 -8.533 1.00 95.12 89 ALA A O 1
ATOM 683 N N . PHE A 1 90 ? -4.168 3.194 -6.668 1.00 95.81 90 PHE A N 1
ATOM 684 C CA . PHE A 1 90 ? -3.341 4.224 -7.266 1.00 95.81 90 PHE A CA 1
ATOM 685 C C . PHE A 1 90 ? -1.936 4.188 -6.699 1.00 95.81 90 PHE A C 1
ATOM 687 O O . PHE A 1 90 ? -1.764 3.946 -5.504 1.00 95.81 90 PHE A O 1
ATOM 694 N N . GLY A 1 91 ? -0.941 4.460 -7.543 1.00 96.25 91 GLY A N 1
ATOM 695 C CA . GLY A 1 91 ? 0.452 4.361 -7.131 1.00 96.25 91 GLY A CA 1
ATOM 696 C C . GLY A 1 91 ? 1.358 5.534 -7.450 1.00 96.25 91 GLY A C 1
ATOM 697 O O . GLY A 1 91 ? 0.966 6.535 -8.058 1.00 96.25 91 GLY A O 1
ATOM 698 N N . PHE A 1 92 ? 2.598 5.346 -7.007 1.00 96.31 92 PHE A N 1
ATOM 699 C CA . PHE A 1 92 ? 3.754 6.194 -7.236 1.00 96.31 92 PHE A CA 1
ATOM 700 C C . PHE A 1 92 ? 5.007 5.323 -7.455 1.00 96.31 92 PHE A C 1
ATOM 702 O O . PHE A 1 92 ? 5.136 4.268 -6.826 1.00 96.31 92 PHE A O 1
ATOM 709 N N . PRO A 1 93 ? 5.946 5.740 -8.326 1.00 95.50 93 PRO A N 1
ATOM 710 C CA . PRO A 1 93 ? 5.830 6.813 -9.323 1.00 95.50 93 PRO A CA 1
ATOM 711 C C . PRO A 1 93 ? 4.945 6.432 -10.520 1.00 95.50 93 PRO A C 1
ATOM 713 O O . PRO A 1 93 ? 4.658 7.266 -11.374 1.00 95.50 93 PRO A O 1
ATOM 716 N N . ARG A 1 94 ? 4.514 5.170 -10.603 1.00 95.31 94 ARG A N 1
ATOM 717 C CA . ARG A 1 94 ? 3.592 4.679 -11.632 1.00 95.31 94 ARG A CA 1
ATOM 718 C C . ARG A 1 94 ? 2.158 4.793 -11.153 1.00 95.31 94 ARG A C 1
ATOM 720 O O . ARG A 1 94 ? 1.858 4.384 -10.036 1.00 95.31 94 ARG A O 1
ATOM 727 N N . ARG A 1 95 ? 1.271 5.316 -11.999 1.00 95.31 95 ARG A N 1
ATOM 728 C CA . ARG A 1 95 ? -0.113 5.592 -11.598 1.00 95.31 95 ARG A CA 1
ATOM 729 C C . ARG A 1 95 ? -0.900 4.302 -11.412 1.00 95.31 95 ARG A C 1
ATOM 731 O O . ARG A 1 95 ? -1.693 4.216 -10.477 1.00 95.31 95 ARG A O 1
ATOM 738 N N . SER A 1 96 ? -0.687 3.338 -12.304 1.00 95.06 96 SER A N 1
ATOM 739 C CA . SER A 1 96 ? -1.458 2.098 -12.373 1.00 95.06 96 SER A CA 1
ATOM 740 C C . SER A 1 96 ? -0.603 0.878 -12.048 1.00 95.06 96 SER A C 1
ATOM 742 O O . SER A 1 96 ? 0.548 0.783 -12.473 1.00 95.06 96 SER A O 1
ATOM 744 N N . ILE A 1 97 ? -1.195 -0.104 -11.364 1.00 94.06 97 ILE A N 1
ATOM 745 C CA . ILE A 1 97 ? -0.568 -1.408 -11.100 1.00 94.06 97 ILE A CA 1
ATOM 746 C C . ILE A 1 97 ? -0.163 -2.108 -12.412 1.00 94.06 97 ILE A C 1
ATOM 748 O O . ILE A 1 97 ? 0.858 -2.787 -12.464 1.00 94.06 97 ILE A O 1
ATOM 752 N N . ASN A 1 98 ? -0.882 -1.890 -13.516 1.00 92.56 98 ASN A N 1
ATOM 753 C CA . ASN A 1 98 ? -0.551 -2.508 -14.809 1.00 92.56 98 ASN A CA 1
ATOM 754 C C . ASN A 1 98 ? 0.731 -1.945 -15.459 1.00 92.56 98 ASN A C 1
ATOM 756 O O . ASN A 1 98 ? 1.263 -2.527 -16.413 1.00 92.56 98 ASN A O 1
ATOM 760 N N . GLU A 1 99 ? 1.253 -0.836 -14.932 1.00 92.88 99 GLU A N 1
ATOM 761 C CA . GLU A 1 99 ? 2.513 -0.216 -15.350 1.00 92.88 99 GLU A CA 1
ATOM 762 C C . GLU A 1 99 ? 3.721 -0.743 -14.566 1.00 92.88 99 GLU A C 1
ATOM 764 O O . GLU A 1 99 ? 4.841 -0.285 -14.802 1.00 92.88 99 GLU A O 1
ATOM 769 N N . ILE A 1 100 ? 3.524 -1.705 -13.653 1.00 92.06 100 ILE A N 1
ATOM 770 C CA . ILE A 1 100 ? 4.63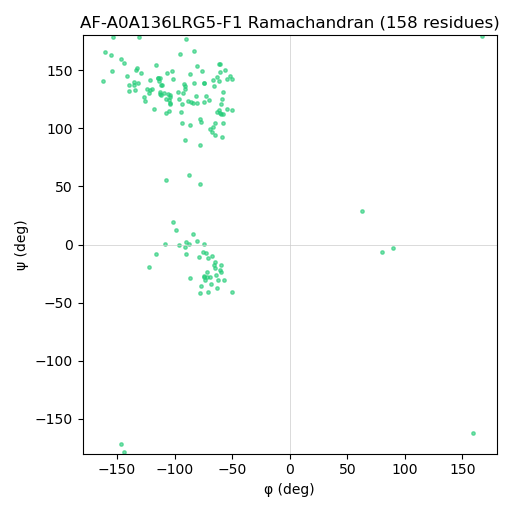0 -2.402 -12.996 1.00 92.06 100 ILE A CA 1
ATOM 771 C C . ILE A 1 100 ? 5.477 -3.093 -14.086 1.00 92.06 100 ILE A C 1
ATOM 773 O O . ILE A 1 100 ? 4.950 -3.903 -14.871 1.00 92.06 100 ILE A O 1
ATOM 777 N N . PRO A 1 101 ? 6.779 -2.760 -14.187 1.00 91.06 101 PRO A N 1
ATOM 778 C CA . PRO A 1 101 ? 7.690 -3.454 -15.087 1.00 91.06 101 PRO A CA 1
ATOM 779 C C . PRO A 1 101 ? 7.782 -4.940 -14.730 1.00 91.06 101 PRO A C 1
ATOM 781 O O . PRO A 1 101 ? 7.663 -5.320 -13.571 1.00 91.06 101 PRO A O 1
ATOM 784 N N . ALA A 1 102 ? 7.999 -5.800 -15.723 1.00 89.19 102 ALA A N 1
ATOM 785 C CA . ALA A 1 102 ? 8.259 -7.209 -15.437 1.00 89.19 102 ALA A CA 1
ATOM 786 C C . ALA A 1 102 ? 9.596 -7.353 -14.688 1.00 89.19 102 ALA A C 1
ATOM 788 O O . ALA A 1 102 ? 10.582 -6.720 -15.069 1.00 89.19 102 ALA A O 1
ATOM 789 N N . GLY A 1 103 ? 9.627 -8.191 -13.651 1.00 89.19 103 GLY A N 1
ATOM 790 C CA . GLY A 1 103 ? 10.816 -8.400 -12.828 1.00 89.19 103 GLY A CA 1
ATOM 791 C C . GLY A 1 103 ? 10.522 -9.145 -11.527 1.00 89.19 103 GLY A C 1
ATOM 792 O O . GLY A 1 103 ? 9.379 -9.508 -11.236 1.00 89.19 103 GLY A O 1
ATOM 793 N N . GLU A 1 104 ? 11.574 -9.366 -10.746 1.00 90.75 104 GLU A N 1
ATOM 794 C CA . GLU A 1 104 ? 11.482 -9.921 -9.395 1.00 90.75 104 GLU A CA 1
ATOM 795 C C . GLU A 1 104 ? 11.351 -8.797 -8.366 1.00 90.75 104 GLU A C 1
ATOM 797 O O . GLU A 1 104 ? 12.046 -7.780 -8.454 1.00 90.75 104 GLU A O 1
ATOM 802 N N . TYR A 1 105 ? 10.455 -8.979 -7.392 1.00 93.56 105 TYR A N 1
ATOM 803 C CA . TYR A 1 105 ? 10.154 -7.960 -6.397 1.00 93.56 105 TYR A CA 1
ATOM 804 C C . TYR A 1 105 ? 10.080 -8.535 -4.978 1.00 93.56 105 TYR A C 1
ATOM 806 O O . TYR A 1 105 ? 9.487 -9.577 -4.699 1.00 93.56 105 TYR A O 1
ATOM 814 N N . TYR A 1 106 ? 10.631 -7.777 -4.040 1.00 93.50 106 TYR A N 1
ATOM 815 C CA . TYR A 1 106 ? 10.354 -7.907 -2.618 1.00 93.50 106 TYR A CA 1
ATOM 816 C C . TYR A 1 106 ? 9.091 -7.114 -2.318 1.00 93.50 106 TYR A C 1
ATOM 818 O O . TYR A 1 106 ? 9.050 -5.910 -2.578 1.00 93.50 106 TYR A O 1
ATOM 826 N N . VAL A 1 107 ? 8.066 -7.768 -1.777 1.00 92.25 107 VAL A N 1
ATOM 827 C CA . VAL A 1 107 ? 6.761 -7.142 -1.563 1.00 92.25 107 VAL A CA 1
ATOM 828 C C . VAL A 1 107 ? 6.460 -7.025 -0.078 1.00 92.25 107 VAL A C 1
ATOM 830 O O . VAL A 1 107 ? 6.779 -7.878 0.755 1.00 92.25 107 VAL A O 1
ATOM 833 N N . GLN A 1 108 ? 5.825 -5.922 0.264 1.00 90.81 108 GLN A N 1
ATOM 834 C CA . GLN A 1 108 ? 5.356 -5.652 1.603 1.00 90.81 108 GLN A CA 1
ATOM 835 C C . GLN A 1 108 ? 3.937 -5.113 1.516 1.00 90.81 108 GLN A C 1
ATOM 837 O O . GLN A 1 108 ? 3.645 -4.222 0.725 1.00 90.81 108 GLN A O 1
ATOM 842 N N . ALA A 1 109 ? 3.069 -5.663 2.350 1.00 92.06 109 ALA A N 1
ATOM 843 C CA . ALA A 1 109 ? 1.761 -5.119 2.639 1.00 92.06 109 ALA A CA 1
ATOM 844 C C . ALA A 1 109 ? 1.856 -4.303 3.927 1.00 92.06 109 ALA A C 1
ATOM 846 O O . ALA A 1 109 ? 2.402 -4.779 4.929 1.00 92.06 109 ALA A O 1
ATOM 847 N N . LEU A 1 110 ? 1.329 -3.085 3.910 1.00 90.25 110 LEU A N 1
ATOM 848 C CA . LEU A 1 110 ? 1.291 -2.216 5.079 1.00 90.25 110 LEU A CA 1
ATOM 849 C C . LEU A 1 110 ? -0.049 -1.498 5.145 1.00 90.25 110 LEU A C 1
ATOM 851 O O . LEU A 1 110 ? -0.520 -0.992 4.135 1.00 90.25 110 LEU A O 1
ATOM 855 N N . ILE A 1 111 ? -0.641 -1.396 6.330 1.00 89.69 111 ILE A N 1
ATOM 856 C CA . ILE A 1 111 ? -1.780 -0.502 6.555 1.00 89.69 111 ILE A CA 1
ATOM 857 C C . ILE A 1 111 ? -1.344 0.700 7.390 1.00 89.69 111 ILE A C 1
ATOM 859 O O . ILE A 1 111 ? -0.779 0.552 8.478 1.00 89.69 111 ILE A O 1
ATOM 863 N N . ASN A 1 112 ? -1.607 1.897 6.870 1.00 89.25 112 ASN A N 1
ATOM 864 C CA . ASN A 1 112 ? -1.547 3.125 7.648 1.00 89.25 112 ASN A CA 1
ATOM 865 C C . ASN A 1 112 ? -2.907 3.323 8.326 1.00 89.25 112 ASN A C 1
ATOM 867 O O . ASN A 1 112 ? -3.880 3.660 7.654 1.00 89.25 112 ASN A O 1
ATOM 871 N N . ARG A 1 113 ? -2.974 3.027 9.625 1.00 87.38 113 ARG A N 1
ATOM 872 C CA . ARG A 1 113 ? -4.220 2.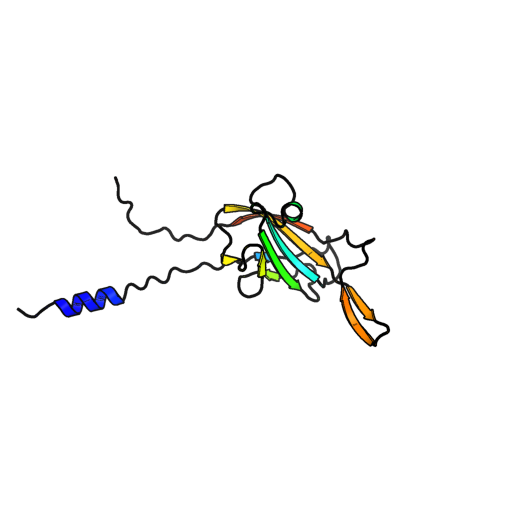938 10.399 1.00 87.38 113 ARG A CA 1
ATOM 873 C C . ARG A 1 113 ? -4.785 4.322 10.684 1.00 87.38 113 ARG A C 1
ATOM 875 O O . ARG A 1 113 ? -4.028 5.215 11.060 1.00 87.38 113 ARG A O 1
ATOM 882 N N . TYR A 1 114 ? -6.098 4.472 10.569 1.00 87.75 114 TYR A N 1
ATOM 883 C CA . TYR A 1 114 ? -6.816 5.680 10.960 1.00 87.75 114 TYR A CA 1
ATOM 884 C C . TYR A 1 114 ? -7.729 5.402 12.153 1.00 87.75 114 TYR A C 1
ATOM 886 O O . TYR A 1 114 ? -8.378 4.362 12.232 1.00 87.75 114 TYR A O 1
ATOM 894 N N . GLU A 1 115 ? -7.796 6.358 13.071 1.00 83.12 115 GLU A N 1
ATOM 895 C CA . GLU A 1 115 ? -8.758 6.392 14.166 1.00 83.12 115 GLU A CA 1
ATOM 896 C C . GLU A 1 115 ? -9.815 7.461 13.886 1.00 83.12 115 GLU A C 1
ATOM 898 O O . GLU A 1 115 ? -9.538 8.487 13.259 1.00 83.12 115 GLU A O 1
ATOM 903 N N . THR A 1 116 ? -11.041 7.219 14.348 1.00 84.62 116 THR A N 1
ATOM 904 C CA . THR A 1 116 ? -12.141 8.179 14.216 1.00 84.62 116 THR A CA 1
ATOM 905 C C . THR A 1 116 ? -12.145 9.132 15.407 1.00 84.62 116 THR A C 1
ATOM 907 O O . THR A 1 116 ? -12.264 8.706 16.555 1.00 84.62 116 THR A O 1
ATOM 910 N N . PHE A 1 117 ? -12.075 10.431 15.130 1.00 84.12 117 PHE A N 1
ATOM 911 C CA . PHE A 1 117 ? -12.117 11.501 16.119 1.00 84.12 117 PHE A CA 1
ATOM 912 C C . PHE A 1 117 ? -13.409 12.302 15.981 1.00 84.12 117 PHE A C 1
ATOM 914 O O . PHE A 1 117 ? -13.735 12.81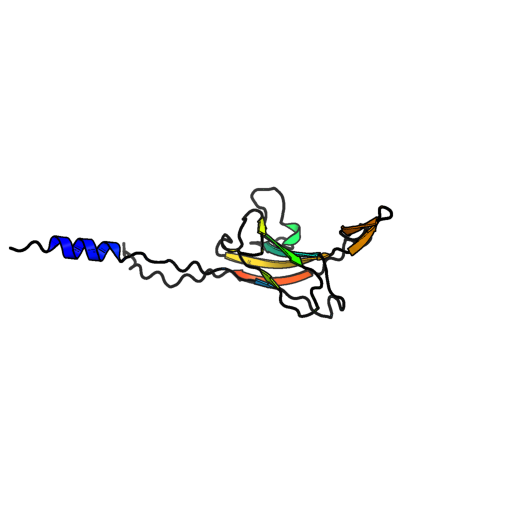0 14.906 1.00 84.12 117 PHE A O 1
ATOM 921 N N . ASN A 1 118 ? -14.105 12.471 17.103 1.00 89.06 118 ASN A N 1
ATOM 922 C CA . ASN A 1 118 ? -15.235 13.385 17.224 1.00 89.06 118 ASN A CA 1
ATOM 923 C C . ASN A 1 118 ? -14.717 14.726 17.750 1.00 89.06 118 ASN A C 1
ATOM 925 O O . ASN A 1 118 ? -14.353 14.851 18.921 1.00 89.06 118 ASN A O 1
ATOM 929 N N . LEU A 1 119 ? -14.626 15.722 16.872 1.00 86.94 119 LEU A N 1
ATOM 930 C CA . LEU A 1 119 ? -14.096 17.035 17.220 1.00 86.94 119 LEU A CA 1
ATOM 931 C C . LEU A 1 119 ? -15.130 17.836 18.019 1.00 86.94 119 LEU A C 1
ATOM 933 O O . LEU A 1 119 ? -16.332 17.749 17.779 1.00 86.94 119 LEU A O 1
ATOM 937 N N . LYS A 1 120 ? -14.661 18.710 18.920 1.00 87.06 120 LYS A N 1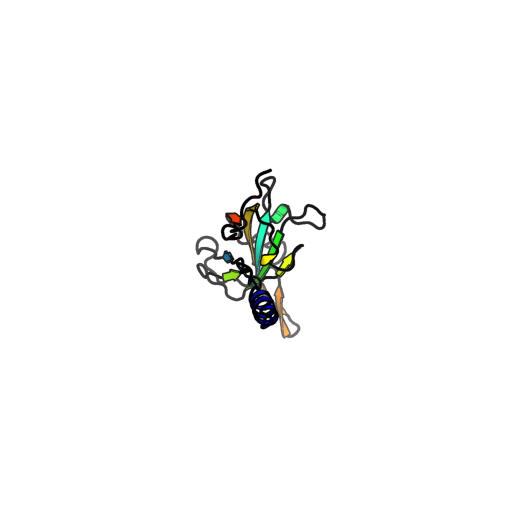
ATOM 938 C CA . LYS A 1 120 ? -15.534 19.625 19.690 1.00 87.06 120 LYS A CA 1
ATOM 939 C C . LYS A 1 120 ? -16.346 20.583 18.809 1.00 87.06 120 LYS A C 1
ATOM 941 O O . LYS A 1 120 ? -17.323 21.156 19.270 1.00 87.06 120 LYS A O 1
ATOM 946 N N . THR A 1 121 ? -15.937 20.753 17.554 1.00 89.00 121 THR A N 1
ATOM 947 C CA . THR A 1 121 ? -16.640 21.531 16.529 1.00 89.00 121 THR A CA 1
ATOM 948 C C . THR A 1 121 ? -17.878 20.818 15.969 1.00 89.00 121 THR A C 1
ATOM 950 O O . THR A 1 121 ? -18.601 21.414 15.182 1.00 89.00 121 THR A O 1
ATOM 953 N N . GLY A 1 122 ? -18.129 19.557 16.347 1.00 90.31 122 GLY A N 1
ATOM 954 C CA . GLY A 1 122 ? -19.239 18.740 15.843 1.00 90.31 122 GLY A CA 1
ATOM 955 C C . GLY A 1 122 ? -18.906 17.930 14.584 1.00 90.31 122 GLY A C 1
ATOM 956 O O . GLY A 1 122 ? -19.734 17.148 14.126 1.00 90.31 122 GLY A O 1
ATOM 957 N N . HIS A 1 123 ? -17.698 18.075 14.030 1.00 90.00 123 HIS A N 1
ATOM 958 C CA . HIS A 1 123 ? -17.239 17.296 12.878 1.00 90.00 123 HIS A CA 1
ATOM 959 C C . HIS A 1 123 ? -16.620 15.956 13.295 1.00 90.00 123 HIS A C 1
ATOM 961 O O . HIS A 1 123 ? -15.951 15.858 14.324 1.00 90.00 123 HIS A O 1
ATOM 967 N N . THR A 1 124 ? -16.792 14.938 12.452 1.00 89.31 124 THR A N 1
ATOM 968 C CA . THR A 1 124 ? -16.119 13.636 12.575 1.00 89.31 124 THR A CA 1
ATOM 969 C C . THR A 1 124 ? -15.024 13.533 11.522 1.00 89.31 124 THR A C 1
ATOM 971 O O . THR A 1 124 ? -15.278 13.798 10.347 1.00 89.31 124 THR A O 1
ATOM 974 N N . VAL A 1 125 ? -13.811 13.159 11.929 1.00 87.62 125 VAL A N 1
ATOM 975 C CA . VAL A 1 125 ? -12.661 12.989 11.025 1.00 87.62 125 VAL A CA 1
ATOM 976 C C . VAL A 1 125 ? -11.934 11.681 11.317 1.00 87.62 125 VAL A C 1
ATOM 978 O O . VAL A 1 125 ? -11.912 11.232 12.460 1.00 87.62 125 VAL A O 1
ATOM 981 N N . LYS A 1 126 ? -11.313 11.083 10.297 1.00 82.81 126 LYS A N 1
ATOM 982 C CA . LYS A 1 126 ? -10.409 9.937 10.451 1.00 82.81 126 LYS A CA 1
ATOM 983 C C . LYS A 1 126 ? -8.968 10.412 10.297 1.00 82.81 126 LYS A C 1
ATOM 985 O O . LYS A 1 126 ? -8.636 11.009 9.274 1.00 82.81 126 LYS A O 1
ATOM 990 N N . LEU A 1 127 ? -8.131 10.192 11.308 1.00 81.44 127 LEU A N 1
ATOM 991 C CA . LEU A 1 127 ? -6.732 10.638 11.327 1.00 81.44 127 LEU A CA 1
ATOM 992 C C . LEU A 1 127 ? -5.811 9.499 11.777 1.00 81.44 127 LEU A C 1
ATOM 994 O O . LEU A 1 127 ? -6.246 8.647 12.552 1.00 81.44 127 LEU A O 1
ATOM 998 N N . PRO A 1 128 ? -4.538 9.474 11.343 1.00 76.44 128 PRO A N 1
ATOM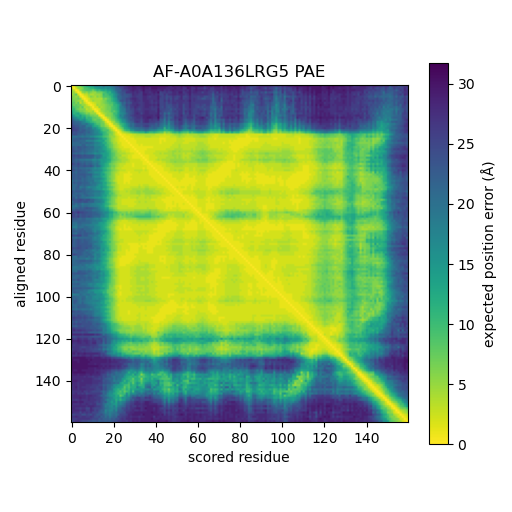 999 C CA . PRO A 1 128 ? -3.545 8.605 11.959 1.00 76.44 128 PRO A CA 1
ATOM 1000 C C . PRO A 1 128 ? -3.475 8.847 13.479 1.00 76.44 128 PRO A C 1
ATOM 1002 O O . PRO A 1 128 ? -3.588 10.001 13.904 1.00 76.44 128 PRO A O 1
ATOM 1005 N N . PRO A 1 129 ? -3.284 7.800 14.299 1.00 69.31 129 PRO A N 1
ATOM 1006 C CA . PRO A 1 129 ? -3.144 7.951 15.743 1.00 69.31 129 PRO A CA 1
ATOM 1007 C C . PRO A 1 129 ? -1.932 8.816 16.115 1.00 69.31 129 PRO A C 1
ATOM 1009 O O . PRO A 1 129 ? -0.960 8.907 15.362 1.00 69.31 129 PRO A O 1
ATOM 1012 N N . ASP A 1 130 ? -1.991 9.434 17.297 1.00 62.41 130 ASP A N 1
ATOM 1013 C CA . ASP A 1 130 ? -0.958 10.337 17.819 1.00 62.41 130 ASP A CA 1
ATOM 1014 C C . ASP A 1 130 ? 0.453 9.705 17.770 1.00 62.41 130 ASP A C 1
ATOM 1016 O O . ASP A 1 130 ? 0.617 8.495 17.958 1.00 62.41 130 ASP A O 1
ATOM 1020 N N . GLN A 1 131 ? 1.489 10.510 17.510 1.00 54.72 131 GLN A N 1
ATOM 1021 C CA . GLN A 1 131 ? 2.829 10.048 17.104 1.00 54.72 131 GLN A CA 1
ATOM 1022 C C . GLN A 1 131 ? 3.515 9.124 18.125 1.00 54.72 131 GLN A C 1
ATOM 1024 O O . GLN A 1 131 ? 4.320 8.279 17.737 1.00 54.72 131 GLN A O 1
ATOM 1029 N N . ALA A 1 132 ? 3.142 9.199 19.406 1.00 43.88 132 ALA A N 1
ATOM 1030 C CA . ALA A 1 132 ? 3.603 8.266 20.439 1.00 43.88 132 ALA A CA 1
ATOM 1031 C C . ALA A 1 132 ? 3.107 6.811 20.238 1.00 43.88 132 ALA A C 1
ATOM 1033 O O . ALA A 1 132 ? 3.683 5.885 20.805 1.00 43.88 132 ALA A O 1
ATOM 1034 N N . LYS A 1 133 ? 2.064 6.595 19.421 1.00 45.50 133 LYS A N 1
ATOM 1035 C CA . LYS A 1 133 ? 1.512 5.284 19.019 1.00 45.50 133 LYS A CA 1
ATOM 1036 C C . LYS A 1 133 ? 1.623 4.992 17.511 1.00 45.50 133 LYS A C 1
ATOM 1038 O O . LYS A 1 133 ? 1.356 3.866 17.091 1.00 45.50 133 LYS A O 1
ATOM 1043 N N . ALA A 1 134 ? 2.024 5.969 16.694 1.00 43.56 134 ALA A N 1
ATOM 1044 C CA . ALA A 1 134 ? 2.012 5.893 15.226 1.00 43.56 134 ALA A CA 1
ATOM 1045 C C . ALA A 1 134 ? 3.011 4.893 14.605 1.00 43.56 134 ALA A C 1
ATOM 1047 O O . ALA A 1 134 ? 2.935 4.594 13.415 1.00 43.56 134 ALA A O 1
ATOM 1048 N N . SER A 1 135 ? 3.933 4.329 15.385 1.00 43.78 135 SER A N 1
ATOM 1049 C CA . SER A 1 135 ? 4.914 3.336 14.922 1.00 43.78 135 SER A CA 1
ATOM 1050 C C . SER A 1 135 ? 4.333 1.929 14.668 1.00 43.78 135 SER A C 1
ATOM 1052 O O . SER A 1 135 ? 5.068 1.037 14.246 1.00 43.78 135 SER A O 1
ATOM 1054 N N . SER A 1 136 ? 3.024 1.715 14.865 1.00 50.56 136 SER A N 1
ATOM 1055 C CA . SER A 1 136 ? 2.358 0.399 14.823 1.00 50.56 136 SER A CA 1
ATOM 1056 C C . SER A 1 136 ? 1.475 0.187 13.577 1.00 50.56 136 SER A C 1
ATOM 1058 O O . SER A 1 136 ? 0.277 -0.093 13.668 1.00 50.56 136 SER A O 1
ATOM 1060 N N . GLY A 1 137 ? 2.051 0.335 12.381 1.00 54.59 137 GLY A N 1
ATOM 1061 C CA . GLY A 1 137 ? 1.416 -0.194 11.167 1.00 54.59 137 GLY A CA 1
ATOM 1062 C C . GLY A 1 137 ? 1.394 -1.727 11.205 1.00 54.59 137 GLY A C 1
ATOM 1063 O O . GLY A 1 137 ? 2.363 -2.343 11.651 1.00 54.59 137 GLY A O 1
ATOM 1064 N N . ILE A 1 138 ? 0.316 -2.357 10.731 1.00 57.97 138 ILE A N 1
ATOM 1065 C CA . ILE A 1 138 ? 0.302 -3.814 10.526 1.00 57.97 138 ILE A CA 1
ATOM 1066 C C . ILE A 1 138 ? 1.140 -4.106 9.278 1.00 57.97 138 ILE A C 1
ATOM 1068 O O . ILE A 1 138 ? 0.866 -3.556 8.210 1.00 57.97 138 ILE A O 1
ATOM 1072 N N . VAL A 1 139 ? 2.174 -4.939 9.422 1.00 59.00 139 VAL A N 1
ATOM 1073 C CA . VAL A 1 139 ? 3.128 -5.262 8.352 1.00 59.00 139 VAL A CA 1
ATOM 1074 C C . VAL A 1 139 ? 3.072 -6.749 8.038 1.00 59.00 139 VAL A C 1
ATOM 1076 O O . VAL A 1 139 ? 3.445 -7.563 8.877 1.00 59.00 139 VAL A O 1
ATOM 1079 N N . SER A 1 140 ? 2.680 -7.100 6.813 1.00 58.28 140 SER A N 1
ATOM 1080 C CA . SER A 1 140 ? 2.829 -8.459 6.281 1.00 58.28 140 SER A CA 1
ATOM 1081 C C . SER A 1 140 ? 3.874 -8.460 5.162 1.00 58.28 140 SER A C 1
ATOM 1083 O O . SER A 1 140 ? 3.946 -7.527 4.358 1.00 58.28 140 SER A O 1
ATOM 1085 N N . ARG A 1 141 ? 4.749 -9.470 5.143 1.00 55.62 141 ARG A N 1
ATOM 1086 C CA . ARG A 1 141 ? 5.899 -9.560 4.227 1.00 55.62 141 ARG A CA 1
ATOM 1087 C C . ARG A 1 141 ? 5.772 -10.805 3.366 1.00 55.62 141 ARG A C 1
ATOM 1089 O O . ARG A 1 141 ? 5.550 -11.885 3.905 1.00 55.62 141 ARG A O 1
ATOM 1096 N N . ALA A 1 142 ? 5.993 -10.669 2.063 1.00 48.25 142 ALA A N 1
ATOM 1097 C CA . ALA A 1 142 ? 6.110 -11.810 1.163 1.00 48.25 142 ALA A CA 1
ATOM 1098 C C . ALA A 1 142 ? 6.963 -11.455 -0.066 1.00 48.25 142 ALA A C 1
ATOM 1100 O O . ALA A 1 142 ? 7.010 -10.312 -0.509 1.00 48.25 142 ALA A O 1
ATOM 1101 N N . THR A 1 143 ? 7.671 -12.431 -0.622 1.00 38.19 143 THR A N 1
ATOM 1102 C CA . THR A 1 143 ? 8.411 -12.261 -1.881 1.00 38.19 143 THR A CA 1
ATOM 1103 C C . THR A 1 143 ? 7.498 -12.686 -3.026 1.00 38.19 143 THR A C 1
ATOM 1105 O O . THR A 1 143 ? 6.919 -13.768 -2.950 1.00 38.19 143 THR A O 1
ATOM 1108 N N . PHE A 1 144 ? 7.357 -11.869 -4.074 1.00 49.84 144 PHE A N 1
ATOM 1109 C CA . PHE A 1 144 ? 6.556 -12.230 -5.248 1.00 49.84 144 PHE A CA 1
ATOM 1110 C C . PHE A 1 144 ? 7.334 -11.960 -6.530 1.00 49.84 144 PHE A C 1
ATOM 1112 O O . PHE A 1 144 ? 7.941 -10.903 -6.707 1.00 49.84 144 PHE A O 1
ATOM 1119 N N . THR A 1 145 ? 7.230 -12.883 -7.478 1.00 40.72 145 THR A N 1
ATOM 1120 C CA . THR A 1 145 ? 7.691 -12.653 -8.844 1.00 40.72 145 THR A CA 1
ATOM 1121 C C . THR A 1 145 ? 6.513 -12.164 -9.674 1.00 40.72 145 THR A C 1
ATOM 1123 O O . THR A 1 145 ? 5.544 -12.893 -9.891 1.00 40.72 145 THR A O 1
ATOM 1126 N N . ALA A 1 146 ? 6.571 -10.912 -10.132 1.00 45.03 146 ALA A N 1
ATOM 1127 C CA . ALA A 1 146 ? 5.551 -10.355 -11.009 1.00 45.03 146 ALA A CA 1
ATOM 1128 C C . ALA A 1 146 ? 5.781 -10.877 -12.436 1.00 45.03 146 ALA A C 1
ATOM 1130 O O . ALA A 1 146 ? 6.437 -10.239 -13.264 1.00 45.03 146 ALA A O 1
ATOM 1131 N N . HIS A 1 147 ? 5.241 -12.057 -12.740 1.00 43.28 147 HIS A N 1
ATOM 1132 C CA . HIS A 1 147 ? 5.178 -12.541 -14.113 1.00 43.28 147 HIS A CA 1
ATOM 1133 C C . HIS A 1 147 ? 4.037 -11.825 -14.837 1.00 43.28 147 HIS A C 1
ATOM 1135 O O . HIS A 1 147 ? 2.863 -12.138 -14.648 1.00 43.28 147 HIS A O 1
ATOM 1141 N N . ARG A 1 148 ? 4.369 -10.874 -15.716 1.00 44.09 148 ARG A N 1
ATOM 1142 C CA . ARG A 1 148 ? 3.435 -10.493 -16.780 1.00 44.09 148 ARG A CA 1
ATOM 1143 C C . ARG A 1 148 ? 3.278 -11.745 -17.638 1.00 44.09 148 ARG A C 1
ATOM 1145 O O . ARG A 1 148 ? 4.269 -12.171 -18.228 1.00 44.09 148 ARG A O 1
ATOM 1152 N N . LEU A 1 149 ? 2.091 -12.356 -17.672 1.00 35.22 149 LEU A N 1
ATOM 1153 C CA . LEU A 1 149 ? 1.806 -13.460 -18.589 1.00 35.22 149 LEU A CA 1
ATOM 1154 C C . LEU A 1 149 ? 2.026 -12.945 -20.018 1.00 35.22 149 LEU A C 1
ATOM 1156 O O . LEU A 1 149 ? 1.152 -12.333 -20.627 1.00 35.22 149 LEU A O 1
ATOM 1160 N N . LYS A 1 150 ? 3.239 -13.133 -20.539 1.00 39.69 150 LYS A N 1
ATOM 1161 C CA . LYS A 1 150 ? 3.494 -13.119 -21.968 1.00 39.69 150 LYS A CA 1
ATOM 1162 C C . LYS A 1 150 ? 3.013 -14.476 -22.438 1.00 39.69 150 LYS A C 1
ATOM 1164 O O . LYS A 1 150 ? 3.651 -15.489 -22.158 1.00 39.69 150 LYS A O 1
ATOM 1169 N N . TYR A 1 151 ? 1.887 -14.496 -23.140 1.00 37.47 151 TYR A N 1
ATOM 1170 C CA . TYR A 1 151 ? 1.646 -15.600 -24.058 1.00 37.47 151 TYR A CA 1
ATOM 1171 C C . TYR A 1 151 ? 2.893 -15.765 -24.941 1.00 37.47 151 TYR A C 1
ATOM 1173 O O . TYR A 1 151 ? 3.530 -14.750 -25.262 1.00 37.47 151 TYR A O 1
ATOM 1181 N N . PRO A 1 152 ? 3.289 -17.004 -25.285 1.00 38.06 152 PRO A N 1
ATOM 1182 C CA . PRO A 1 152 ? 4.440 -17.226 -26.144 1.00 38.06 152 PRO A CA 1
ATOM 1183 C C . PRO A 1 152 ? 4.218 -16.421 -27.418 1.00 38.06 152 PRO A C 1
ATOM 1185 O O . PRO A 1 152 ? 3.241 -16.626 -28.134 1.00 38.06 152 PRO A O 1
ATOM 1188 N N . SER A 1 153 ? 5.092 -15.445 -27.647 1.00 44.53 153 SER A N 1
ATOM 1189 C CA . SER A 1 153 ? 5.112 -14.662 -28.869 1.00 44.53 153 SER A CA 1
ATOM 1190 C C . SER A 1 153 ? 5.304 -15.635 -30.022 1.00 44.53 153 SER A C 1
ATOM 1192 O O . SER A 1 153 ? 6.406 -16.139 -30.229 1.00 44.53 153 SER A O 1
ATOM 1194 N N . ILE A 1 154 ? 4.227 -15.909 -30.755 1.00 41.50 154 ILE A N 1
ATOM 1195 C CA . ILE A 1 154 ? 4.236 -16.699 -31.987 1.00 41.50 154 ILE A CA 1
ATOM 1196 C C . ILE A 1 154 ? 4.749 -15.800 -33.120 1.00 41.50 154 ILE A C 1
ATOM 1198 O O . ILE A 1 154 ? 4.104 -15.614 -34.143 1.00 41.50 154 ILE A O 1
ATOM 1202 N N . LEU A 1 155 ? 5.902 -15.168 -32.917 1.00 44.44 155 LEU A N 1
ATOM 1203 C CA . LEU A 1 155 ? 6.651 -14.560 -34.003 1.00 44.44 155 LEU A CA 1
ATOM 1204 C C . LEU A 1 155 ? 7.813 -15.504 -34.288 1.00 44.44 155 LEU A C 1
ATOM 1206 O O . LEU A 1 155 ? 8.585 -15.784 -33.369 1.00 44.44 155 LEU A O 1
ATOM 1210 N N . PRO A 1 156 ? 7.931 -16.038 -35.516 1.00 38.09 156 PRO A N 1
ATOM 1211 C CA . PRO A 1 156 ? 9.055 -16.889 -35.852 1.00 38.09 156 PRO A CA 1
ATOM 1212 C C . PRO A 1 156 ? 10.341 -16.089 -35.645 1.00 38.09 156 PRO A C 1
ATOM 1214 O O . PRO A 1 156 ? 10.495 -14.994 -36.193 1.00 38.09 156 PRO A O 1
ATOM 1217 N N . GLU A 1 157 ? 11.251 -16.636 -34.836 1.00 45.78 157 GLU A N 1
ATOM 1218 C CA . GLU A 1 157 ? 12.621 -16.146 -34.742 1.00 45.78 157 GLU A CA 1
ATOM 1219 C C . GLU A 1 157 ? 13.179 -16.026 -36.160 1.00 45.78 157 GLU A C 1
ATOM 1221 O O . GLU A 1 157 ? 13.342 -17.022 -36.873 1.00 45.78 157 GLU A O 1
ATOM 1226 N N . ARG A 1 158 ? 13.493 -14.799 -36.585 1.00 42.75 158 ARG A N 1
ATOM 1227 C CA . ARG A 1 158 ? 14.422 -14.635 -37.697 1.00 42.75 158 ARG A CA 1
ATOM 1228 C C . ARG A 1 158 ? 15.794 -15.060 -37.192 1.00 42.75 158 ARG A C 1
ATOM 1230 O O . ARG A 1 158 ? 16.469 -14.310 -36.494 1.00 42.75 158 ARG A O 1
ATOM 1237 N N . LYS A 1 159 ? 16.161 -16.297 -37.522 1.00 37.09 159 LYS A N 1
ATOM 1238 C CA . LYS A 1 159 ? 17.553 -16.753 -37.551 1.00 37.09 159 LYS A CA 1
ATOM 1239 C C . LYS A 1 159 ? 18.355 -15.927 -38.580 1.00 37.09 159 LYS A C 1
ATOM 1241 O O . LYS A 1 159 ? 17.740 -15.37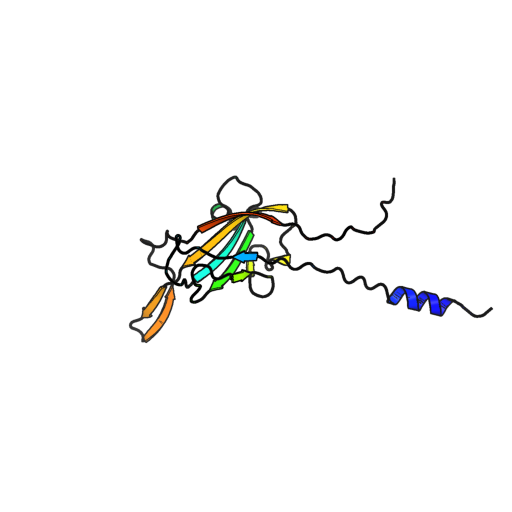7 -39.493 1.00 37.09 159 LYS A O 1
ATOM 1246 N N . PRO A 1 160 ? 19.682 -15.841 -38.384 1.00 55.94 160 PRO A N 1
ATOM 1247 C CA . PRO A 1 160 ? 20.469 -14.603 -38.349 1.00 55.94 160 PRO A CA 1
ATOM 1248 C C . PRO A 1 160 ? 20.563 -13.839 -39.670 1.00 55.94 160 PRO A C 1
ATOM 1250 O O . PRO A 1 160 ? 20.603 -14.491 -40.736 1.00 55.94 160 PRO A O 1
#

pLDDT: mean 77.99, std 20.11, range [35.22, 97.44]

Solvent-accessible surface area (backbone atoms only — not comparable to full-atom values): 9796 Å² total; per-residue (Å²): 137,81,83,68,62,70,65,58,60,59,59,63,74,69,72,71,79,77,75,77,76,71,75,50,75,46,79,45,64,50,48,56,91,82,39,85,58,61,40,33,29,40,41,33,46,26,36,15,81,58,81,92,57,60,36,85,78,46,56,63,95,56,97,81,38,35,42,39,33,34,38,79,43,74,64,45,41,56,65,44,74,45,78,42,31,60,89,70,23,46,36,39,92,45,56,37,55,66,66,60,75,75,50,60,32,41,34,32,41,38,34,52,52,38,41,83,44,80,45,96,86,75,49,76,47,74,41,65,56,62,78,95,63,52,87,70,53,58,74,50,78,51,78,47,72,51,73,70,76,68,71,84,74,90,60,82,79,80,76,132